Protein AF-X1U4G3-F1 (afdb_monomer_lite)

Organism: NCBI:txid412755

Radius of gyration: 15.04 Å; chains: 1; bounding box: 40×38×33 Å

Structure (mmCIF, N/CA/C/O backbone):
data_AF-X1U4G3-F1
#
_entry.id   AF-X1U4G3-F1
#
loop_
_atom_site.group_PDB
_atom_site.id
_atom_site.type_symbol
_atom_site.label_atom_id
_atom_site.label_alt_id
_atom_site.label_comp_id
_atom_site.label_asym_id
_atom_site.label_entity_id
_atom_site.label_seq_id
_atom_site.pdbx_PDB_ins_code
_atom_site.Cartn_x
_atom_site.Cartn_y
_atom_site.Cartn_z
_atom_site.occupancy
_atom_site.B_iso_or_equiv
_atom_site.auth_seq_id
_atom_site.auth_comp_id
_atom_site.auth_asym_id
_atom_site.auth_atom_id
_atom_site.pdbx_PDB_model_num
ATOM 1 N N . VAL A 1 1 ? 0.515 8.214 9.182 1.00 85.38 1 VAL A N 1
ATOM 2 C CA . VAL A 1 1 ? 1.221 6.905 9.100 1.00 85.38 1 VAL A CA 1
ATOM 3 C C . VAL A 1 1 ? 0.644 6.045 7.988 1.00 85.38 1 VAL A C 1
ATOM 5 O O . VAL A 1 1 ? 1.419 5.641 7.135 1.00 85.38 1 VAL A O 1
ATOM 8 N N . LEU A 1 2 ? -0.676 5.806 7.952 1.00 92.62 2 LEU A N 1
ATOM 9 C CA . LEU A 1 2 ? -1.300 5.060 6.849 1.00 92.62 2 LEU A CA 1
ATOM 10 C C . LEU A 1 2 ? -1.080 5.720 5.482 1.00 92.62 2 LEU A C 1
ATOM 12 O O . LEU A 1 2 ? -0.793 5.003 4.536 1.00 92.62 2 LEU A O 1
ATOM 16 N N . ASP A 1 3 ? -1.101 7.054 5.396 1.00 92.69 3 ASP A N 1
ATOM 17 C CA . ASP A 1 3 ? -0.818 7.762 4.134 1.00 92.69 3 ASP A CA 1
ATOM 18 C C . ASP A 1 3 ? 0.603 7.494 3.624 1.00 92.69 3 ASP A C 1
ATOM 20 O O . ASP A 1 3 ? 0.787 7.178 2.459 1.00 92.69 3 ASP A O 1
ATOM 24 N N . LEU A 1 4 ? 1.600 7.484 4.518 1.00 92.06 4 LEU A N 1
ATOM 25 C CA . LEU A 1 4 ? 2.982 7.141 4.161 1.00 92.06 4 LEU A CA 1
ATOM 26 C C . LEU A 1 4 ? 3.092 5.702 3.637 1.00 92.06 4 LEU A C 1
ATOM 28 O O . LEU A 1 4 ? 3.849 5.420 2.711 1.00 92.06 4 LEU A O 1
ATOM 32 N N . TRP A 1 5 ? 2.340 4.777 4.237 1.00 94.19 5 TRP A N 1
ATOM 33 C CA . TRP A 1 5 ? 2.277 3.401 3.751 1.00 94.19 5 TRP A CA 1
ATOM 34 C C . TRP A 1 5 ? 1.587 3.351 2.386 1.00 94.19 5 TRP A C 1
ATOM 36 O O . TRP A 1 5 ? 2.082 2.691 1.478 1.00 94.19 5 TRP A O 1
ATOM 46 N N . LEU A 1 6 ? 0.484 4.075 2.213 1.00 94.75 6 LEU A N 1
ATOM 47 C CA . LEU A 1 6 ? -0.248 4.143 0.956 1.00 94.75 6 LEU A CA 1
ATOM 48 C C . LEU A 1 6 ? 0.621 4.706 -0.176 1.00 94.75 6 LEU A C 1
ATOM 50 O O . LEU A 1 6 ? 0.643 4.119 -1.256 1.00 94.75 6 LEU A O 1
ATOM 54 N N . ASP A 1 7 ? 1.381 5.771 0.083 1.00 93.38 7 ASP A N 1
ATOM 55 C CA . ASP A 1 7 ? 2.309 6.379 -0.873 1.00 93.38 7 ASP A CA 1
ATOM 56 C C . ASP A 1 7 ? 3.407 5.396 -1.293 1.00 93.38 7 ASP A C 1
ATOM 58 O O . ASP A 1 7 ? 3.663 5.215 -2.484 1.00 93.38 7 ASP A O 1
ATOM 62 N N . TRP A 1 8 ? 3.995 4.674 -0.335 1.00 93.62 8 TRP A N 1
ATOM 63 C CA . TRP A 1 8 ? 4.989 3.641 -0.630 1.00 93.62 8 TRP A CA 1
ATOM 64 C C . TRP A 1 8 ? 4.421 2.517 -1.508 1.00 93.62 8 TRP A C 1
ATOM 66 O O . TRP A 1 8 ? 5.023 2.122 -2.509 1.00 93.62 8 TRP A O 1
ATOM 76 N N . TRP A 1 9 ? 3.243 1.994 -1.157 1.00 95.25 9 TRP A N 1
ATOM 77 C CA . TRP A 1 9 ? 2.605 0.912 -1.909 1.00 95.25 9 TRP A CA 1
ATOM 78 C C . TRP A 1 9 ? 2.092 1.366 -3.279 1.00 95.25 9 TRP A C 1
ATOM 80 O O . TRP A 1 9 ? 2.098 0.575 -4.226 1.00 95.25 9 TRP A O 1
ATOM 90 N N . ARG A 1 10 ? 1.708 2.639 -3.418 1.00 95.00 10 ARG A N 1
ATOM 91 C CA . ARG A 1 10 ? 1.379 3.266 -4.700 1.00 95.00 10 ARG A CA 1
ATOM 92 C C . ARG A 1 10 ? 2.605 3.357 -5.601 1.00 95.00 10 ARG A C 1
ATOM 94 O O . ARG A 1 10 ? 2.514 2.954 -6.757 1.00 95.00 10 ARG A O 1
ATOM 101 N N . ASP A 1 11 ? 3.739 3.827 -5.096 1.00 94.12 11 ASP A N 1
ATOM 102 C CA . ASP A 1 11 ? 4.969 3.893 -5.891 1.00 94.12 11 ASP A CA 1
ATOM 103 C C . ASP A 1 11 ? 5.436 2.488 -6.303 1.00 94.12 11 ASP A C 1
ATOM 105 O O . ASP A 1 11 ? 5.814 2.261 -7.453 1.00 94.12 11 ASP A O 1
ATOM 109 N N . LEU A 1 12 ? 5.295 1.499 -5.415 1.00 93.50 12 LEU A N 1
ATOM 110 C CA . LEU A 1 12 ? 5.547 0.093 -5.737 1.00 93.50 12 LEU A CA 1
ATOM 111 C C . LEU A 1 12 ? 4.632 -0.423 -6.864 1.00 93.50 12 LEU A C 1
ATOM 113 O O . LEU A 1 12 ? 5.075 -1.176 -7.735 1.00 93.50 12 LEU A O 1
ATOM 117 N N . LEU A 1 13 ? 3.355 -0.023 -6.858 1.00 94.25 13 LEU A N 1
ATOM 118 C CA . LEU A 1 13 ? 2.394 -0.335 -7.917 1.00 94.25 13 LEU A CA 1
ATOM 119 C C . LEU A 1 13 ? 2.800 0.303 -9.249 1.00 94.25 13 LEU A C 1
ATOM 121 O O . LEU A 1 13 ? 2.743 -0.378 -10.272 1.00 94.25 13 LEU A O 1
ATOM 125 N N . LEU A 1 14 ? 3.214 1.572 -9.234 1.00 94.00 14 LEU A N 1
ATOM 126 C CA . LEU A 1 14 ? 3.655 2.309 -10.421 1.00 94.00 14 LEU A CA 1
ATOM 127 C C . LEU A 1 14 ? 4.878 1.649 -11.063 1.00 94.00 14 LEU A C 1
ATOM 129 O O . LEU A 1 14 ? 4.852 1.341 -12.254 1.00 94.00 14 LEU A O 1
ATOM 133 N N . VAL A 1 15 ? 5.883 1.300 -10.258 1.00 92.38 15 VAL A N 1
ATOM 134 C CA . VAL A 1 15 ? 7.055 0.542 -10.722 1.00 92.38 15 VAL A CA 1
ATOM 135 C C . VAL A 1 15 ? 6.652 -0.816 -11.301 1.00 92.38 15 VAL A C 1
ATOM 137 O O . VAL A 1 15 ? 7.175 -1.252 -12.324 1.00 92.38 15 VAL A O 1
ATOM 140 N N . LYS A 1 16 ? 5.673 -1.497 -10.694 1.00 89.81 16 LYS A N 1
ATOM 141 C CA . LYS A 1 16 ? 5.186 -2.792 -11.190 1.00 89.81 16 LYS A CA 1
ATOM 142 C C . LYS A 1 16 ? 4.522 -2.746 -12.555 1.00 89.81 16 LYS A C 1
ATOM 144 O O . LYS A 1 16 ? 4.552 -3.756 -13.257 1.00 89.81 16 LYS A O 1
ATOM 149 N N . VAL A 1 17 ? 3.889 -1.630 -12.893 1.00 92.31 17 VAL A N 1
ATOM 150 C CA . VAL A 1 17 ? 3.239 -1.437 -14.194 1.00 92.31 17 VAL A CA 1
ATOM 151 C C . VAL A 1 17 ? 4.150 -0.736 -15.205 1.00 92.31 17 VAL A C 1
ATOM 153 O O . VAL A 1 17 ? 3.727 -0.524 -16.336 1.00 92.31 17 VAL A O 1
ATOM 156 N N . GLY A 1 18 ? 5.398 -0.439 -14.825 1.00 88.00 18 GLY A N 1
ATOM 157 C CA . GLY A 1 18 ? 6.394 0.199 -15.686 1.00 88.00 18 GLY A CA 1
ATOM 158 C C . GLY A 1 18 ? 6.255 1.718 -15.800 1.00 88.00 18 GLY A C 1
ATOM 159 O O . GLY A 1 18 ? 6.793 2.284 -16.742 1.00 88.00 18 GLY A O 1
ATOM 160 N N . CYS A 1 19 ? 5.545 2.364 -14.872 1.00 90.06 19 CYS A N 1
ATOM 161 C CA . CYS A 1 19 ? 5.351 3.818 -14.818 1.00 90.06 19 CYS A CA 1
ATOM 162 C C . CYS A 1 19 ? 6.289 4.460 -13.786 1.00 90.06 19 CYS A C 1
ATOM 164 O O . CYS A 1 19 ? 5.843 5.131 -12.851 1.00 90.06 19 CYS A O 1
ATOM 166 N N . ASN A 1 20 ? 7.589 4.200 -13.908 1.00 85.81 20 ASN A N 1
ATOM 167 C CA . ASN A 1 20 ? 8.594 4.669 -12.954 1.00 85.81 20 ASN A CA 1
ATOM 168 C C . ASN A 1 20 ? 8.678 6.200 -12.900 1.00 85.81 20 ASN A C 1
ATOM 170 O O . ASN A 1 20 ? 8.920 6.768 -11.845 1.00 85.81 20 ASN A O 1
ATOM 174 N N . GLU A 1 21 ? 8.411 6.880 -14.011 1.00 85.00 21 GLU A N 1
ATOM 175 C CA . GLU A 1 21 ? 8.411 8.338 -14.128 1.00 85.00 21 GLU A CA 1
ATOM 176 C C . GLU A 1 21 ? 7.354 9.044 -13.263 1.00 85.00 21 GLU A C 1
ATOM 178 O O . GLU A 1 21 ? 7.433 10.254 -13.062 1.00 85.00 21 GLU A O 1
ATOM 183 N N . ALA A 1 22 ? 6.363 8.302 -12.761 1.00 84.94 22 ALA A N 1
ATOM 184 C CA . ALA A 1 22 ? 5.268 8.828 -11.951 1.00 84.94 22 ALA A CA 1
ATOM 185 C C . ALA A 1 22 ? 5.448 8.591 -10.439 1.00 84.94 22 ALA A C 1
ATOM 187 O O . ALA A 1 22 ? 4.547 8.940 -9.671 1.00 84.94 22 ALA A O 1
ATOM 188 N N . ILE A 1 23 ? 6.555 7.973 -10.008 1.00 86.81 23 ILE A N 1
ATOM 189 C CA . ILE A 1 23 ? 6.808 7.702 -8.585 1.00 86.81 23 ILE A CA 1
ATOM 190 C C . ILE A 1 23 ? 7.118 8.998 -7.836 1.00 86.81 23 ILE A C 1
ATOM 192 O O . ILE A 1 23 ? 7.774 9.897 -8.361 1.00 86.81 23 ILE A O 1
ATOM 196 N N . THR A 1 24 ? 6.679 9.081 -6.583 1.00 84.38 24 THR A N 1
ATOM 197 C CA . THR A 1 24 ? 6.949 10.253 -5.735 1.00 84.38 24 THR A CA 1
ATOM 198 C C . THR A 1 24 ? 8.316 10.136 -5.053 1.00 84.38 24 THR A C 1
ATOM 200 O O . THR A 1 24 ? 9.024 11.127 -4.890 1.00 84.38 24 THR A O 1
ATOM 203 N N . ASN A 1 25 ? 8.729 8.916 -4.698 1.00 80.44 25 ASN A N 1
ATOM 204 C CA . ASN A 1 25 ? 9.983 8.622 -4.003 1.00 80.44 25 ASN A CA 1
ATOM 205 C C . ASN A 1 25 ? 11.123 8.281 -4.978 1.00 80.44 25 ASN A C 1
ATOM 207 O O . ASN A 1 25 ? 11.661 7.172 -4.957 1.00 80.44 25 ASN A O 1
ATOM 211 N N . VAL A 1 26 ? 11.498 9.238 -5.833 1.00 78.69 26 VAL A N 1
ATOM 212 C CA . VAL A 1 26 ? 12.527 9.057 -6.880 1.00 78.69 26 VAL A CA 1
ATOM 213 C C . VAL A 1 26 ? 13.877 8.612 -6.300 1.00 78.69 26 VAL A C 1
ATOM 215 O O . VAL A 1 26 ? 14.515 7.713 -6.840 1.00 78.69 26 VAL A O 1
ATOM 218 N N . ASP A 1 27 ? 14.269 9.140 -5.137 1.00 83.94 27 ASP A N 1
ATOM 219 C CA . ASP A 1 27 ? 15.514 8.756 -4.450 1.00 83.94 27 ASP A CA 1
ATOM 220 C C . ASP A 1 27 ? 15.548 7.272 -4.030 1.00 83.94 27 ASP A C 1
ATOM 222 O O . ASP A 1 27 ? 16.614 6.705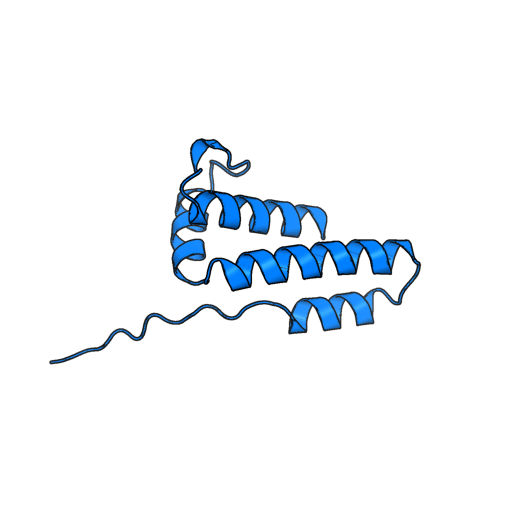 -3.784 1.00 83.94 27 ASP A O 1
ATOM 226 N N . LEU A 1 28 ? 14.380 6.626 -3.947 1.00 83.75 28 LEU A N 1
ATOM 227 C CA . LEU A 1 28 ? 14.213 5.233 -3.534 1.00 83.75 28 LEU A CA 1
ATOM 228 C C . LEU A 1 28 ? 13.832 4.314 -4.702 1.00 83.75 28 LEU A C 1
ATOM 230 O O . LEU A 1 28 ? 13.490 3.153 -4.467 1.00 83.75 28 LEU A O 1
ATOM 234 N N . GLU A 1 29 ? 13.929 4.785 -5.950 1.00 85.62 29 GLU A N 1
ATOM 235 C CA . GLU A 1 29 ? 13.535 4.030 -7.145 1.00 85.62 29 GLU A CA 1
ATOM 236 C C . GLU A 1 29 ? 14.193 2.643 -7.203 1.00 85.62 29 GLU A C 1
ATOM 238 O O . GLU A 1 29 ? 13.510 1.633 -7.374 1.00 85.62 29 GLU A O 1
ATOM 243 N N . ALA A 1 30 ? 15.511 2.557 -6.995 1.00 86.25 30 ALA A N 1
ATOM 244 C CA . ALA A 1 30 ? 16.231 1.282 -7.025 1.00 86.25 30 ALA A CA 1
ATOM 245 C C . ALA A 1 30 ? 15.690 0.282 -5.983 1.00 86.25 30 ALA A C 1
ATOM 247 O O . ALA A 1 30 ? 15.513 -0.905 -6.276 1.00 86.25 30 ALA A O 1
ATOM 248 N N . THR A 1 31 ? 15.365 0.775 -4.786 1.00 88.00 31 THR A N 1
ATOM 249 C CA . THR A 1 31 ? 14.761 -0.011 -3.702 1.00 88.00 31 THR A CA 1
ATOM 250 C C . THR A 1 31 ? 13.340 -0.444 -4.051 1.00 88.00 31 THR A C 1
ATOM 252 O O . THR A 1 31 ? 12.964 -1.584 -3.772 1.00 88.00 31 THR A O 1
ATOM 255 N N . LEU A 1 32 ? 12.551 0.425 -4.688 1.00 88.62 32 LEU A N 1
ATOM 256 C CA . LEU A 1 32 ? 11.203 0.106 -5.159 1.00 88.62 32 LEU A CA 1
ATOM 257 C C . LEU A 1 32 ? 11.233 -0.952 -6.266 1.00 88.62 32 LEU A C 1
ATOM 259 O O . LEU A 1 32 ? 10.441 -1.889 -6.220 1.00 88.62 32 LEU A O 1
ATOM 263 N N . ILE A 1 33 ? 12.175 -0.873 -7.209 1.00 87.19 33 ILE A N 1
ATOM 264 C CA . ILE A 1 33 ? 12.359 -1.871 -8.275 1.00 87.19 33 ILE A CA 1
ATOM 265 C C . ILE A 1 33 ? 12.728 -3.243 -7.699 1.00 87.19 33 ILE A C 1
ATOM 267 O O . ILE A 1 33 ? 12.192 -4.268 -8.134 1.00 87.19 33 ILE A O 1
ATOM 271 N N . ASP A 1 34 ? 13.643 -3.301 -6.730 1.00 88.56 34 ASP A N 1
ATOM 272 C CA . ASP A 1 34 ? 13.985 -4.565 -6.066 1.00 88.56 34 ASP A CA 1
ATOM 273 C C . ASP A 1 34 ? 12.818 -5.113 -5.232 1.00 88.56 34 ASP A C 1
ATOM 275 O O . ASP A 1 34 ? 12.452 -6.289 -5.327 1.00 88.56 34 ASP A O 1
ATOM 279 N N . SER A 1 35 ? 12.157 -4.239 -4.475 1.00 86.19 35 SER A N 1
ATOM 280 C CA . SER A 1 35 ? 10.994 -4.604 -3.665 1.00 86.19 35 SER A CA 1
ATOM 281 C C . SER A 1 35 ? 9.857 -5.126 -4.534 1.00 86.19 35 SER A C 1
ATOM 283 O O . SER A 1 35 ? 9.267 -6.158 -4.211 1.00 86.19 35 SER A O 1
ATOM 285 N N . ALA A 1 36 ? 9.595 -4.470 -5.668 1.00 87.62 36 ALA A N 1
ATOM 286 C CA . ALA A 1 36 ? 8.557 -4.848 -6.610 1.00 87.62 36 ALA A CA 1
ATOM 287 C C . ALA A 1 36 ? 8.761 -6.295 -7.044 1.00 87.62 36 ALA A C 1
ATOM 289 O O . ALA A 1 36 ? 7.823 -7.083 -6.975 1.00 87.62 36 ALA A O 1
ATOM 290 N N . ARG A 1 37 ? 9.977 -6.705 -7.420 1.00 88.50 37 ARG A N 1
ATOM 291 C CA . ARG A 1 37 ? 10.254 -8.088 -7.851 1.00 88.50 37 ARG A CA 1
ATOM 292 C C . ARG A 1 37 ? 9.741 -9.155 -6.877 1.00 88.50 37 ARG A C 1
ATOM 294 O O . ARG A 1 37 ? 9.296 -10.195 -7.344 1.00 88.50 37 ARG A O 1
ATOM 301 N N . GLY A 1 38 ? 9.706 -8.864 -5.577 1.00 90.44 38 GLY A N 1
ATOM 302 C CA . GLY A 1 38 ? 9.213 -9.781 -4.548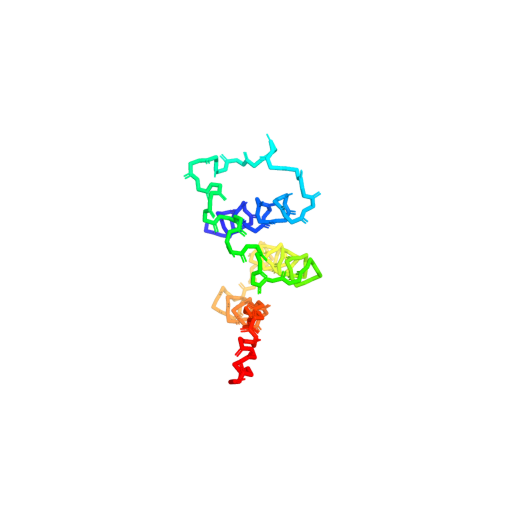 1.00 90.44 38 GLY A CA 1
ATOM 303 C C . GLY A 1 38 ? 7.692 -9.878 -4.391 1.00 90.44 38 GLY A C 1
ATOM 304 O O . GLY A 1 38 ? 7.251 -10.661 -3.563 1.00 90.44 38 GLY A O 1
ATOM 305 N N . TYR A 1 39 ? 6.872 -9.119 -5.119 1.00 93.00 39 TYR A N 1
ATOM 306 C CA . TYR A 1 39 ? 5.409 -9.163 -4.974 1.00 93.00 39 TYR A CA 1
ATOM 307 C C . TYR A 1 39 ? 4.698 -9.338 -6.316 1.00 93.00 39 TYR A C 1
ATOM 309 O O . TYR A 1 39 ? 5.136 -8.825 -7.346 1.00 93.00 39 TYR A O 1
ATOM 317 N N . LYS A 1 40 ? 3.542 -10.002 -6.323 1.00 93.38 40 LYS A N 1
ATOM 318 C CA . LYS A 1 40 ? 2.620 -9.998 -7.468 1.00 93.38 40 LYS A CA 1
ATOM 319 C C . LYS A 1 40 ? 1.837 -8.691 -7.522 1.00 93.38 40 LYS A C 1
ATOM 321 O O . LYS A 1 40 ? 1.450 -8.143 -6.494 1.00 93.38 40 LYS A O 1
ATOM 326 N N . LEU A 1 41 ? 1.489 -8.247 -8.731 1.00 93.00 41 LEU A N 1
ATOM 327 C CA . LEU A 1 41 ? 0.648 -7.059 -8.932 1.00 93.00 41 LEU A CA 1
ATOM 328 C C . LEU A 1 41 ? -0.677 -7.142 -8.151 1.00 93.00 41 LEU A C 1
ATOM 330 O O . LEU A 1 41 ? -1.115 -6.159 -7.561 1.00 93.00 41 LEU A O 1
ATOM 334 N N . ALA A 1 42 ? -1.298 -8.325 -8.115 1.00 94.00 42 ALA A N 1
ATOM 335 C CA . ALA A 1 42 ? -2.534 -8.553 -7.369 1.00 94.00 42 ALA A CA 1
ATOM 336 C C . ALA A 1 42 ? -2.353 -8.389 -5.849 1.00 94.00 42 ALA A C 1
ATOM 338 O O . ALA A 1 42 ? -3.229 -7.831 -5.198 1.00 94.00 42 ALA A O 1
ATOM 339 N N . GLN A 1 43 ? -1.213 -8.819 -5.295 1.00 95.50 43 GLN A N 1
ATOM 340 C CA . GLN A 1 43 ? -0.899 -8.663 -3.870 1.00 95.50 43 GLN A CA 1
ATOM 341 C C . GLN A 1 43 ? -0.724 -7.189 -3.496 1.00 95.50 43 GLN A C 1
ATOM 343 O O . GLN A 1 43 ? -1.284 -6.739 -2.503 1.0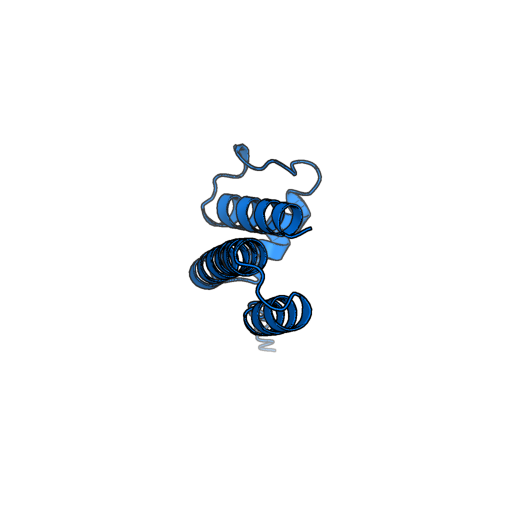0 95.50 43 GLN A O 1
ATOM 348 N N . VAL A 1 44 ? -0.004 -6.430 -4.330 1.00 95.69 44 VAL A N 1
ATOM 349 C CA . VAL A 1 44 ? 0.182 -4.980 -4.161 1.00 95.69 44 VAL A CA 1
ATOM 350 C C . VAL A 1 44 ? -1.171 -4.264 -4.150 1.00 95.69 44 VAL A C 1
ATOM 352 O O . VAL A 1 44 ? -1.468 -3.522 -3.218 1.00 95.69 44 VAL A O 1
ATOM 355 N N . LYS A 1 45 ? -2.028 -4.534 -5.146 1.00 96.12 45 LYS A N 1
ATOM 356 C CA . LYS A 1 45 ? -3.376 -3.943 -5.226 1.00 96.12 45 LYS A CA 1
ATOM 357 C C . LYS A 1 45 ? -4.249 -4.310 -4.026 1.00 96.12 45 LYS A C 1
ATOM 359 O O . LYS A 1 45 ? -4.928 -3.445 -3.485 1.00 96.12 45 LYS A O 1
ATOM 364 N N . ALA A 1 46 ? -4.232 -5.576 -3.611 1.00 97.12 46 ALA A N 1
ATOM 365 C CA . ALA A 1 46 ? -5.010 -6.030 -2.464 1.00 97.12 46 ALA A CA 1
ATOM 366 C C . ALA A 1 46 ? -4.596 -5.299 -1.181 1.00 97.12 46 ALA A C 1
ATOM 368 O O . ALA A 1 46 ? -5.460 -4.838 -0.441 1.00 97.12 46 ALA A O 1
ATOM 369 N N . PHE A 1 47 ? -3.292 -5.127 -0.954 1.00 97.56 47 PHE A N 1
ATOM 370 C CA . PHE A 1 47 ? -2.812 -4.461 0.250 1.00 97.56 47 PHE A CA 1
ATOM 371 C C . PHE A 1 47 ? -3.097 -2.955 0.268 1.00 97.56 47 PHE A C 1
ATOM 373 O O . PHE A 1 47 ? -3.468 -2.422 1.310 1.00 97.56 47 PHE A O 1
ATOM 380 N N . ILE A 1 48 ? -3.020 -2.275 -0.883 1.00 97.69 48 ILE A N 1
ATOM 381 C CA . ILE A 1 48 ? -3.471 -0.878 -1.022 1.00 97.69 48 ILE A CA 1
ATOM 382 C C . ILE A 1 48 ? -4.928 -0.734 -0.562 1.00 97.69 48 ILE A C 1
ATOM 384 O O . ILE A 1 48 ? -5.233 0.137 0.253 1.00 97.69 48 ILE A O 1
ATOM 388 N N . ASN A 1 49 ? -5.809 -1.628 -1.022 1.00 97.88 49 ASN A N 1
ATOM 389 C CA . ASN A 1 49 ? -7.215 -1.618 -0.618 1.00 97.88 49 ASN A CA 1
ATOM 390 C C . ASN A 1 49 ? -7.374 -1.867 0.892 1.00 97.88 49 ASN A C 1
ATOM 392 O O . ASN A 1 49 ? -8.204 -1.227 1.534 1.00 97.88 49 ASN A O 1
ATOM 396 N N . SER A 1 50 ? -6.567 -2.757 1.482 1.00 97.94 50 SER A N 1
ATOM 397 C CA . SER A 1 50 ? -6.564 -2.998 2.931 1.00 97.94 50 SER A CA 1
ATOM 398 C C . SER A 1 50 ? -6.137 -1.764 3.735 1.00 97.94 50 SER A C 1
ATOM 400 O O . SER A 1 50 ? -6.759 -1.475 4.756 1.00 97.94 50 SER A O 1
ATOM 402 N N . ILE A 1 51 ? -5.136 -1.002 3.273 1.00 97.81 51 ILE A N 1
ATOM 403 C CA . ILE A 1 51 ? -4.723 0.263 3.910 1.00 97.81 51 ILE A CA 1
ATOM 404 C C . ILE A 1 51 ? -5.858 1.295 3.852 1.00 97.81 51 ILE A C 1
ATOM 406 O O . ILE A 1 51 ? -6.155 1.936 4.860 1.00 97.81 51 ILE A O 1
ATOM 410 N N . GLN A 1 52 ? -6.511 1.445 2.696 1.00 97.62 52 GLN A N 1
ATOM 411 C CA . GLN A 1 52 ? -7.629 2.381 2.529 1.00 97.62 52 GLN A CA 1
ATOM 412 C C . GLN A 1 52 ? -8.808 2.019 3.440 1.00 97.62 52 GLN A C 1
ATOM 414 O O . GLN A 1 52 ? -9.296 2.872 4.181 1.00 97.62 52 GLN A O 1
ATOM 419 N N . ALA A 1 53 ? -9.191 0.740 3.473 1.00 97.75 53 ALA A N 1
ATOM 420 C CA . ALA A 1 53 ? -10.240 0.247 4.360 1.00 97.75 53 ALA A CA 1
ATOM 421 C C . ALA A 1 53 ? -9.895 0.456 5.846 1.00 97.75 53 ALA A C 1
ATOM 423 O O . ALA A 1 53 ? -10.775 0.781 6.642 1.00 97.75 53 ALA A O 1
ATOM 424 N N . ALA A 1 54 ? -8.624 0.306 6.234 1.00 97.50 54 ALA A N 1
ATOM 425 C CA . ALA A 1 54 ? -8.172 0.614 7.588 1.00 97.50 54 ALA A CA 1
ATOM 426 C C . ALA A 1 54 ? -8.338 2.109 7.917 1.00 97.50 54 ALA A C 1
ATOM 428 O O . ALA A 1 54 ? -8.818 2.448 8.998 1.00 97.50 54 ALA A O 1
ATOM 429 N N . GLY A 1 55 ? -8.007 3.005 6.981 1.00 96.94 55 GLY A N 1
ATOM 430 C CA . GLY A 1 55 ? -8.235 4.446 7.129 1.00 96.94 55 GLY A CA 1
ATOM 431 C C . GLY A 1 55 ? -9.712 4.795 7.335 1.00 96.94 55 GLY A C 1
ATOM 432 O O . GLY A 1 55 ? -10.046 5.551 8.249 1.00 96.94 55 GLY A O 1
ATOM 433 N N . GLU A 1 56 ? -10.604 4.190 6.548 1.00 97.62 56 GLU A N 1
ATOM 434 C CA . GLU A 1 56 ? -12.056 4.363 6.689 1.00 97.62 56 GLU A CA 1
ATOM 435 C C . GLU A 1 56 ? -12.570 3.875 8.051 1.00 97.62 56 GLU A C 1
ATOM 437 O O . GLU A 1 56 ? -13.304 4.596 8.728 1.00 97.62 56 GLU A O 1
ATOM 442 N N . GLN A 1 57 ? -12.147 2.686 8.493 1.00 97.56 57 GLN A N 1
ATOM 443 C CA . GLN A 1 57 ? -12.543 2.123 9.790 1.00 97.56 57 GLN A CA 1
ATOM 444 C C . GLN A 1 57 ? -12.105 3.013 10.959 1.00 97.56 57 GLN A C 1
ATOM 446 O O . GLN A 1 57 ? -12.884 3.248 11.885 1.00 97.56 57 GLN A O 1
ATOM 451 N N . LEU A 1 58 ? -10.884 3.554 10.908 1.00 96.50 58 LEU A N 1
ATOM 452 C CA . LEU A 1 58 ? -10.407 4.514 11.907 1.00 96.50 58 LEU A CA 1
ATOM 453 C C . LEU A 1 58 ? -11.244 5.799 11.899 1.00 96.50 58 LEU A C 1
ATOM 455 O O . LEU A 1 58 ? -11.610 6.290 12.965 1.00 96.50 58 LEU A O 1
ATOM 459 N N . GLY A 1 59 ? -11.604 6.311 10.717 1.00 96.19 59 GLY A N 1
ATOM 460 C CA . GLY A 1 59 ? -12.496 7.468 10.573 1.00 96.19 59 GLY A CA 1
ATOM 461 C C . GLY A 1 59 ? -13.907 7.228 11.122 1.00 96.19 59 GLY A C 1
ATOM 462 O O . GLY A 1 59 ? -14.576 8.166 11.551 1.00 96.19 59 GLY A O 1
ATOM 463 N N . GLN A 1 60 ? -14.341 5.967 11.174 1.00 97.38 60 GLN A N 1
ATOM 464 C CA . GLN A 1 60 ? -15.606 5.535 11.774 1.00 97.38 60 GLN A CA 1
ATOM 465 C C . GLN A 1 60 ? -15.499 5.207 13.276 1.00 97.38 60 GLN A C 1
ATOM 467 O O . GLN A 1 60 ? -16.446 4.675 13.852 1.00 97.38 60 GLN A O 1
ATOM 472 N N . ASN A 1 61 ? -14.392 5.567 13.939 1.00 95.81 61 ASN A N 1
ATOM 473 C CA . ASN A 1 61 ? -14.120 5.305 15.360 1.00 95.81 61 ASN A CA 1
ATOM 474 C C . ASN A 1 61 ? -13.990 3.812 15.727 1.00 95.81 61 ASN A C 1
ATOM 476 O O . ASN A 1 61 ? -14.254 3.428 16.869 1.00 95.81 61 ASN A O 1
ATOM 480 N N . ALA A 1 62 ? -13.573 2.954 14.791 1.00 96.50 62 ALA A N 1
ATOM 481 C CA . ALA A 1 62 ? -13.196 1.580 15.122 1.00 96.50 62 ALA A CA 1
ATOM 482 C C . ALA A 1 62 ? -11.962 1.545 16.046 1.00 96.50 62 ALA A C 1
ATOM 484 O O . ALA A 1 62 ? -11.161 2.481 16.078 1.00 96.50 62 ALA A O 1
ATOM 485 N N . ASN A 1 63 ? -11.781 0.443 16.784 1.00 97.75 63 ASN A N 1
ATOM 486 C CA . ASN A 1 63 ? -10.632 0.270 17.676 1.00 97.75 63 ASN A CA 1
ATOM 487 C C . ASN A 1 63 ? -9.309 0.299 16.875 1.00 97.75 63 ASN A C 1
ATOM 489 O O . ASN A 1 63 ? -9.073 -0.625 16.090 1.00 97.75 63 ASN A O 1
ATOM 493 N N . PRO A 1 64 ? -8.412 1.282 17.103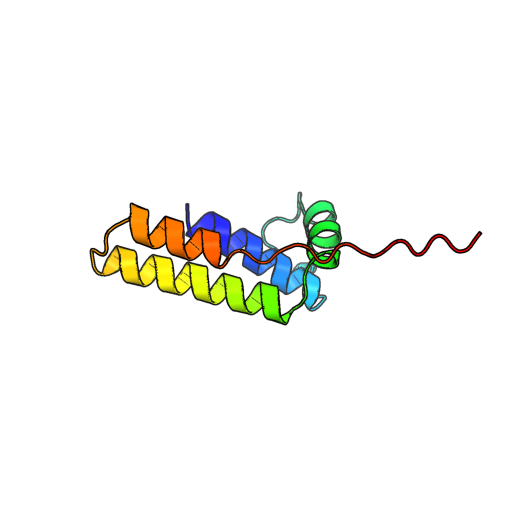 1.00 95.75 64 PRO A N 1
ATOM 494 C CA . PRO A 1 64 ? -7.204 1.425 16.296 1.00 95.75 64 PRO A CA 1
ATOM 495 C C . PRO A 1 64 ? -6.242 0.242 16.365 1.00 95.75 64 PRO A C 1
ATOM 497 O O . PRO A 1 64 ? -5.591 -0.075 15.371 1.00 95.75 64 PRO A O 1
ATOM 500 N N . GLN A 1 65 ? -6.163 -0.426 17.518 1.00 96.81 65 GLN A N 1
ATOM 501 C CA . GLN A 1 65 ? -5.300 -1.589 17.684 1.00 96.81 65 GLN A CA 1
ATOM 502 C C . GLN A 1 65 ? -5.800 -2.757 16.832 1.00 96.81 65 GLN A C 1
ATOM 504 O O . GLN A 1 65 ? -5.026 -3.328 16.071 1.00 96.81 65 GLN A O 1
ATOM 509 N N . LEU A 1 66 ? -7.099 -3.059 16.898 1.00 97.50 66 LEU A N 1
ATOM 510 C CA . LEU A 1 66 ? -7.689 -4.147 16.118 1.00 97.50 66 LEU A CA 1
ATOM 511 C C . LEU A 1 66 ? -7.578 -3.881 14.611 1.00 97.50 66 LEU A C 1
ATOM 513 O O . LEU A 1 66 ? -7.234 -4.780 13.848 1.00 97.50 66 LEU A O 1
ATOM 517 N N . VAL A 1 67 ? -7.828 -2.641 14.179 1.00 97.62 67 VAL A N 1
ATOM 518 C CA . VAL A 1 67 ? -7.681 -2.248 12.770 1.00 97.62 67 VAL A CA 1
ATOM 519 C C . VAL A 1 67 ? -6.243 -2.462 12.290 1.00 97.62 67 VAL A C 1
ATOM 521 O O . VAL A 1 67 ? -6.033 -3.019 11.211 1.00 97.62 67 VAL A O 1
ATOM 524 N N . LEU A 1 68 ? -5.246 -2.070 13.091 1.00 96.25 68 LEU A N 1
ATOM 525 C CA . LEU A 1 68 ? -3.844 -2.306 12.751 1.00 96.25 68 LEU A CA 1
ATOM 526 C C . LEU A 1 68 ? -3.493 -3.795 12.753 1.00 96.25 68 LEU A C 1
ATOM 528 O O . LEU A 1 68 ? -2.806 -4.235 11.840 1.00 96.25 68 LEU A O 1
ATOM 532 N N . GLU A 1 69 ? -3.975 -4.586 13.712 1.00 97.44 69 GLU A N 1
ATOM 533 C CA . GLU A 1 69 ? -3.754 -6.039 13.738 1.00 97.44 69 GLU A CA 1
ATOM 534 C C . GLU A 1 69 ? -4.280 -6.707 12.460 1.00 97.44 69 GLU A C 1
ATOM 536 O O . GLU A 1 69 ? -3.557 -7.465 11.809 1.00 97.44 69 GLU A O 1
ATOM 541 N N . VAL A 1 70 ? -5.502 -6.367 12.043 1.00 96.69 70 VAL A N 1
ATOM 542 C CA . VAL A 1 70 ? -6.099 -6.872 10.799 1.00 96.69 70 VAL A CA 1
ATOM 543 C C . VAL A 1 70 ? -5.299 -6.418 9.577 1.00 96.69 70 VAL A C 1
ATOM 545 O O . VAL A 1 70 ? -5.028 -7.226 8.685 1.00 96.69 70 VAL A O 1
ATOM 548 N N . LEU A 1 71 ? -4.864 -5.155 9.543 1.00 97.12 71 LEU A N 1
ATOM 549 C CA . LEU A 1 71 ? -4.019 -4.651 8.465 1.00 97.12 71 LEU A CA 1
ATOM 550 C C . LEU A 1 71 ? -2.702 -5.438 8.378 1.00 97.12 71 LEU A C 1
ATOM 552 O O . LEU A 1 71 ? -2.324 -5.867 7.289 1.00 97.12 71 LEU A O 1
ATOM 556 N N . MET A 1 72 ? -2.035 -5.706 9.502 1.00 95.44 72 MET A N 1
ATOM 557 C CA . MET A 1 72 ? -0.784 -6.476 9.520 1.00 95.44 72 MET A CA 1
ATOM 558 C C . MET A 1 72 ? -0.981 -7.916 9.041 1.00 95.44 72 MET A C 1
ATOM 560 O O . MET A 1 72 ? -0.134 -8.439 8.320 1.00 95.44 72 MET A O 1
ATOM 564 N N . LEU A 1 73 ? -2.109 -8.548 9.377 1.00 96.44 73 LEU A N 1
ATOM 565 C CA . LEU A 1 73 ? -2.451 -9.883 8.875 1.00 96.44 73 LEU A CA 1
ATOM 566 C C . LEU A 1 73 ? -2.681 -9.906 7.356 1.00 96.44 73 LEU A C 1
ATOM 568 O O . LEU A 1 73 ? -2.449 -10.933 6.720 1.00 96.44 73 LEU A O 1
ATOM 572 N N . SER A 1 74 ? -3.109 -8.785 6.770 1.00 94.69 74 SER A N 1
ATOM 57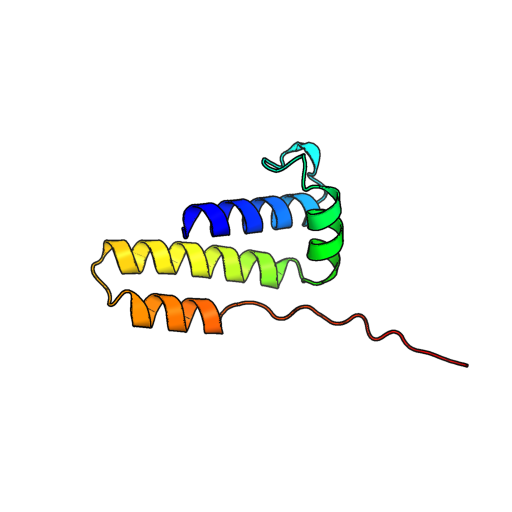3 C CA . SER A 1 74 ? -3.300 -8.644 5.320 1.00 94.6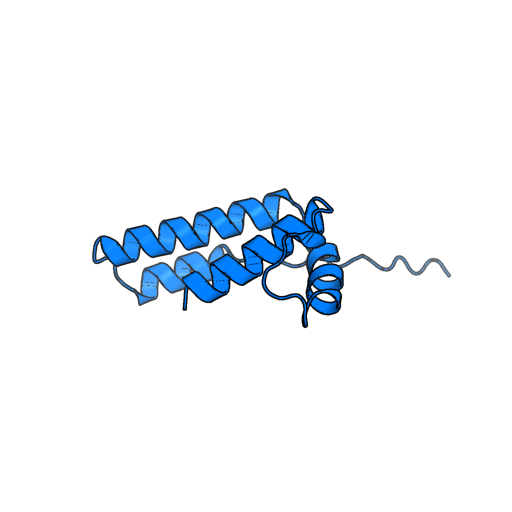9 74 SER A CA 1
ATOM 574 C C . SER A 1 74 ? -2.013 -8.338 4.543 1.00 94.69 74 SER A C 1
ATOM 576 O O . SER A 1 74 ? -2.025 -8.376 3.311 1.00 94.69 74 SER A O 1
ATOM 578 N N . MET A 1 75 ? -0.903 -8.056 5.238 1.00 94.38 75 MET A N 1
ATOM 579 C CA . MET A 1 75 ? 0.378 -7.728 4.612 1.00 94.38 75 MET A CA 1
ATOM 580 C C . MET A 1 75 ? 0.841 -8.879 3.708 1.00 94.38 75 MET A C 1
ATOM 582 O O . MET A 1 75 ? 0.991 -10.016 4.173 1.00 94.38 75 MET A O 1
ATOM 586 N N . PRO A 1 76 ? 1.088 -8.621 2.412 1.00 93.50 76 PRO A N 1
ATOM 587 C CA . PRO A 1 76 ? 1.494 -9.669 1.500 1.00 93.50 76 PRO A CA 1
ATOM 588 C C . PRO A 1 76 ? 2.891 -10.162 1.868 1.00 93.50 76 PRO A C 1
ATOM 590 O O . PRO A 1 76 ? 3.772 -9.402 2.268 1.00 93.50 76 PRO A O 1
ATOM 593 N N . ARG A 1 77 ? 3.107 -11.465 1.701 1.00 91.00 77 ARG A N 1
ATOM 594 C CA . ARG A 1 77 ? 4.432 -12.068 1.850 1.00 91.00 77 ARG A CA 1
ATOM 595 C C . ARG A 1 77 ? 5.209 -11.895 0.554 1.00 91.00 77 ARG A C 1
ATOM 597 O O . ARG A 1 77 ? 4.631 -12.059 -0.523 1.00 91.00 77 ARG A O 1
ATOM 604 N N . ARG A 1 78 ? 6.507 -11.594 0.666 1.00 87.50 78 ARG A N 1
ATOM 605 C CA . ARG A 1 78 ? 7.400 -11.617 -0.497 1.00 87.50 78 ARG A CA 1
ATOM 606 C C . ARG A 1 78 ? 7.413 -13.034 -1.064 1.00 87.50 78 ARG A C 1
ATOM 608 O O . ARG A 1 78 ? 7.582 -13.995 -0.318 1.00 87.50 78 ARG A O 1
ATOM 615 N N . GLU A 1 79 ? 7.225 -13.158 -2.368 1.00 80.06 79 GLU A N 1
ATOM 616 C CA . GLU A 1 79 ? 7.501 -14.396 -3.077 1.00 80.06 79 GLU A CA 1
ATOM 617 C C . GLU A 1 79 ? 9.017 -14.545 -3.136 1.00 80.06 79 GLU A C 1
ATOM 619 O O . GLU A 1 79 ? 9.705 -13.812 -3.847 1.00 80.06 79 GLU A O 1
ATOM 624 N N . GLU A 1 80 ? 9.549 -15.453 -2.321 1.00 62.69 80 GLU A N 1
ATOM 625 C CA . GLU A 1 80 ? 10.937 -15.869 -2.449 1.00 62.69 80 GLU A CA 1
ATOM 626 C C . GLU A 1 80 ? 11.117 -16.453 -3.848 1.00 62.69 80 GLU A C 1
ATOM 628 O O . GLU A 1 80 ? 10.456 -17.422 -4.235 1.00 62.69 80 GLU A O 1
ATOM 633 N N . SER A 1 81 ? 12.009 -15.850 -4.633 1.00 55.38 81 SER A N 1
ATOM 634 C CA . SER A 1 81 ? 12.507 -16.496 -5.832 1.00 55.38 81 SER A CA 1
ATOM 635 C C . SER A 1 81 ? 13.222 -17.761 -5.375 1.00 55.38 81 SER A C 1
ATOM 637 O O . SER A 1 81 ? 14.306 -17.704 -4.795 1.00 55.38 81 SER A O 1
ATOM 639 N N . ILE A 1 82 ? 12.597 -18.918 -5.599 1.00 54.12 82 ILE A N 1
ATOM 640 C CA . ILE A 1 82 ? 13.247 -20.210 -5.406 1.00 54.12 82 ILE A CA 1
ATOM 641 C C . ILE A 1 82 ? 14.450 -20.196 -6.349 1.00 54.12 82 ILE A C 1
ATOM 643 O O . ILE A 1 82 ? 14.310 -20.357 -7.560 1.00 54.12 82 ILE A O 1
ATOM 647 N N . SER A 1 83 ? 15.635 -19.905 -5.812 1.00 52.09 83 SER A N 1
ATOM 648 C CA . SER A 1 83 ? 16.880 -20.009 -6.552 1.00 52.09 83 SER A CA 1
ATOM 649 C C . SER A 1 83 ? 17.110 -21.499 -6.728 1.00 52.09 83 SER A C 1
ATOM 651 O O . SER A 1 83 ? 17.623 -22.178 -5.838 1.00 52.09 83 SER A O 1
ATOM 653 N N . VAL A 1 84 ? 16.604 -22.041 -7.834 1.00 52.28 84 VAL A N 1
ATOM 654 C CA . VAL A 1 84 ? 16.797 -23.443 -8.158 1.00 52.28 84 VAL A CA 1
ATOM 655 C C . VAL A 1 84 ? 18.272 -23.617 -8.498 1.00 52.28 84 VAL A C 1
ATOM 657 O O . VAL A 1 84 ? 18.704 -23.390 -9.625 1.00 52.28 84 VAL A O 1
ATOM 660 N N . LYS A 1 85 ? 19.068 -23.973 -7.486 1.00 51.31 85 LYS A N 1
ATOM 661 C CA . LYS A 1 85 ? 20.411 -24.508 -7.679 1.00 51.31 85 LYS A CA 1
ATOM 662 C C . LYS A 1 85 ? 20.266 -25.887 -8.316 1.00 51.31 85 LYS A C 1
ATOM 664 O O . LYS A 1 85 ? 20.166 -26.884 -7.606 1.00 51.31 85 LYS A O 1
ATOM 669 N N . TYR A 1 86 ? 20.236 -25.940 -9.643 1.00 50.38 86 TYR A N 1
ATOM 670 C CA . TYR A 1 86 ? 20.681 -27.138 -10.342 1.00 50.38 86 TYR A CA 1
ATOM 671 C C . TYR A 1 86 ? 22.200 -27.041 -10.483 1.00 50.38 86 TYR A C 1
ATOM 673 O O . TYR A 1 86 ? 22.717 -26.010 -10.919 1.00 50.38 86 TYR A O 1
ATOM 681 N N . GLY A 1 87 ? 22.869 -28.061 -9.942 1.00 46.69 87 GLY A N 1
ATOM 682 C CA . GLY A 1 87 ? 24.323 -28.203 -9.916 1.00 46.69 87 GLY A CA 1
ATOM 683 C C . GLY A 1 87 ? 24.919 -28.715 -11.212 1.00 46.69 87 GLY A C 1
ATOM 684 O O . GLY A 1 87 ? 24.192 -28.787 -12.227 1.00 46.69 87 GLY A O 1
#

Sequence (87 aa):
VLDLWLDWWRDLLLVKVGCNEAITNVDLEATLIDSARGYKLAQVKAFINSIQAAGEQLGQNANPQLVLEVLMLSMPRREESISVKYG

InterPro domains:
  IPR015199 DNA polymerase III, delta subunit, C-terminal [PF09115] (8-74)

pLDDT: mean 88.89, std 12.39, range [46.69, 97.94]

Foldseek 3Di:
DLVVVLLLLVCLLCVLVVNNVPRPPVVCSVVSVVQNQQDDNVLSVQLSVLSVVLVVCVVVVHDNVVSVVVSVVSRDGGRPPPPPPDD

Secondary structure (DSSP, 8-state):
-HHHHHHHHHHHHHHHTT-GGG-S-GGGHHHHHHHHHTS-HHHHHHHHHHHHHHHHHHHTT--HHHHHHHHHHHPPPP---------